Protein AF-A0A2Z4BY38-F1 (afdb_monomer)

Sequence (114 aa):
RTRNTVTRVKHQGQCGSGWAFAATGALEGQHARKTGYLINLSEQDLVDCCRLCHGCQGGLMTLAYRCIFMDGGINSEFDYPYIARDSMCKYSRNMAVATVTGYAKIASGNESAL

Secondary structure (DSSP, 8-state):
-TTS--------TTSS-HHHHHHHHHHHHHHHHHHS----B-HHHHHHH-TTS-GGG---HHHHHHHHHHHT-EEBTTTS---SS-------GGGEEE-------PPTT-GGG-

Foldseek 3Di:
DVLLQADDDDDLPQFQLVQLVVLQRVQQNVCCVVPVDRFAFASLLLLAQLPQFPRSVYDHSQSSLVRLQVVVATAGCVVPPDDNDYDHNPDDNVRGDGGHPDDDDFDPPDPVSD

Mean predicted aligned error: 2.51 Å

Nearest PDB structures (foldseek):
  6bki-assembly2_B  TM=9.925E-01  e=1.233E-13  Mus musculus
  5tdi-assembly1_A  TM=9.910E-01  e=4.310E-13  Homo sapiens
  2f7d-assembly1_A  TM=9.896E-01  e=6.400E-13  Oryctolagus cuniculus
  1vsn-assembly1_A  TM=9.894E-01  e=5.992E-13  Homo sapiens
  3h7d-assembly1_A  TM=9.939E-01  e=1.321E-12  Homo sapiens

pLDDT: mean 96.99, std 2.69, range [80.56, 98.81]

Solvent-accessible surface area (backbone atoms only — not comparable to full-atom values): 6682 Å² total; per-residue (Å²): 110,92,79,59,41,58,77,80,92,82,82,58,75,93,25,42,36,64,32,34,52,55,37,40,54,54,47,31,25,51,45,10,72,74,72,72,53,69,59,63,54,23,41,34,43,46,36,35,53,26,84,81,44,50,25,39,81,26,58,49,40,72,46,49,50,48,34,26,37,74,66,66,22,40,40,28,29,86,83,37,58,73,75,60,62,71,57,81,60,74,81,50,72,92,57,40,73,49,74,48,94,79,87,85,83,70,64,86,93,42,73,92,73,105

Organism: Crangon crangon (NCBI:txid491138)

InterPro domains:
  IPR000668 Peptidase C1A, papain C-terminal [PF00112] (2-113)
  IPR000668 Peptidase C1A, papain C-terminal [SM00645] (1-114)
  IPR013128 Peptidase C1A [PTHR12411] (3-114)
  IPR038765 Papain-like cysteine peptidase superfamily [SSF54001] (1-113)
  IPR039417 Papain-like cysteine endopeptidase [cd02248] (1-114)

Structure (mmCIF, N/CA/C/O backbone):
data_AF-A0A2Z4BY38-F1
#
_entry.id   AF-A0A2Z4BY38-F1
#
loop_
_atom_site.group_PDB
_atom_site.id
_atom_site.type_symbol
_atom_site.label_atom_id
_atom_site.label_alt_id
_atom_site.label_comp_id
_atom_site.label_asym_id
_atom_site.label_entity_id
_atom_site.label_seq_id
_atom_site.pdbx_PDB_ins_code
_atom_site.Cartn_x
_atom_site.Cartn_y
_atom_site.Cartn_z
_atom_site.occupancy
_atom_site.B_iso_or_equiv
_atom_site.auth_seq_id
_atom_site.auth_comp_id
_atom_site.auth_asym_id
_atom_site.auth_atom_id
_atom_site.pdbx_PDB_model_num
ATOM 1 N N . ARG A 1 1 ? -0.526 -1.734 18.850 1.00 80.56 1 ARG A N 1
ATOM 2 C CA . ARG A 1 1 ? -0.019 -3.110 18.59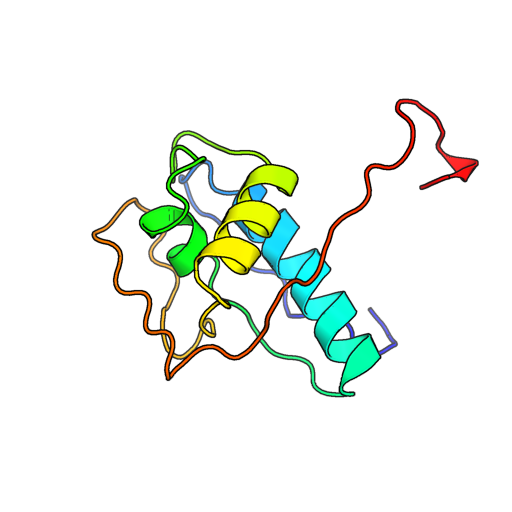8 1.00 80.56 1 ARG A CA 1
ATOM 3 C C . ARG A 1 1 ? -0.765 -4.185 19.401 1.00 80.56 1 ARG A C 1
ATOM 5 O O . ARG A 1 1 ? -0.987 -5.250 18.860 1.00 80.56 1 ARG A O 1
ATOM 12 N N . THR A 1 2 ? -1.221 -3.922 20.631 1.00 86.31 2 THR A N 1
ATOM 13 C CA . THR A 1 2 ? -1.884 -4.919 21.508 1.00 86.31 2 THR A CA 1
ATOM 14 C C . THR A 1 2 ? -3.296 -5.363 21.092 1.00 86.31 2 THR A C 1
ATOM 16 O O . THR A 1 2 ? -3.848 -6.262 21.710 1.00 86.31 2 THR A O 1
ATOM 19 N N . ARG A 1 3 ? -3.895 -4.750 20.061 1.00 88.56 3 ARG A N 1
ATOM 20 C CA . ARG A 1 3 ? -5.283 -5.010 19.626 1.00 88.56 3 ARG A CA 1
ATOM 21 C C . ARG A 1 3 ? -5.401 -5.862 18.352 1.00 88.56 3 ARG A C 1
ATOM 23 O O . ARG A 1 3 ? -6.430 -5.807 17.699 1.00 88.56 3 ARG A O 1
ATOM 30 N N . ASN A 1 4 ? -4.356 -6.602 17.970 1.00 91.31 4 ASN A N 1
ATOM 31 C CA . ASN A 1 4 ? -4.325 -7.420 16.744 1.00 91.31 4 ASN A CA 1
ATOM 32 C C . ASN A 1 4 ? -4.629 -6.645 15.437 1.00 91.31 4 ASN A C 1
ATOM 34 O O . ASN A 1 4 ? -5.279 -7.151 14.532 1.00 91.31 4 ASN A O 1
ATOM 38 N N . THR A 1 5 ? -4.168 -5.395 15.335 1.00 95.44 5 THR A N 1
ATOM 39 C CA . THR A 1 5 ? -4.379 -4.525 14.155 1.00 95.44 5 THR A CA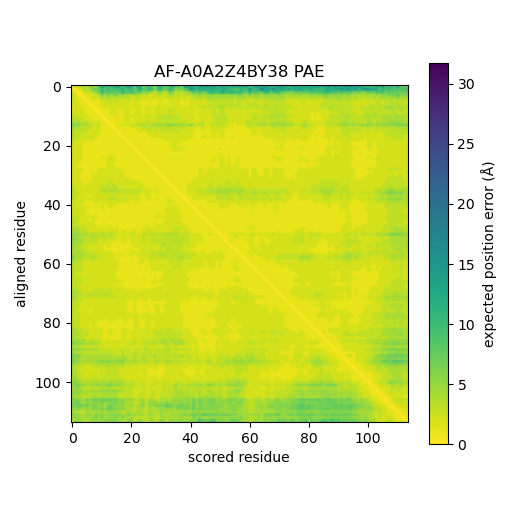 1
ATOM 40 C C . THR A 1 5 ? -3.076 -4.113 13.471 1.00 95.44 5 THR A C 1
ATOM 42 O O . THR A 1 5 ? -3.054 -3.128 12.740 1.00 95.44 5 THR A O 1
ATOM 45 N N . VAL A 1 6 ? -1.957 -4.760 13.804 1.00 96.94 6 VAL A N 1
ATOM 46 C CA . VAL A 1 6 ? -0.628 -4.392 13.300 1.00 96.94 6 VAL A CA 1
ATOM 47 C C . VAL A 1 6 ? 0.119 -5.672 12.967 1.00 96.94 6 VAL A C 1
ATOM 49 O O . VAL A 1 6 ? 0.338 -6.495 13.856 1.00 96.94 6 VAL A O 1
ATOM 52 N N . THR A 1 7 ? 0.489 -5.826 11.699 1.00 96.56 7 THR A N 1
ATOM 53 C CA . THR A 1 7 ? 1.323 -6.921 11.197 1.00 96.56 7 THR A CA 1
ATOM 54 C C . THR A 1 7 ? 2.756 -6.813 11.732 1.00 96.56 7 THR A C 1
ATOM 56 O O . THR A 1 7 ? 3.115 -5.889 12.473 1.00 96.56 7 THR A O 1
ATOM 59 N N . ARG A 1 8 ? 3.595 -7.807 11.426 1.00 96.56 8 ARG A N 1
ATOM 60 C CA . ARG A 1 8 ? 5.014 -7.758 11.801 1.00 96.56 8 ARG A CA 1
ATOM 61 C C . ARG A 1 8 ? 5.709 -6.615 11.061 1.00 96.56 8 ARG A C 1
ATOM 63 O O . ARG A 1 8 ? 5.286 -6.210 9.987 1.00 96.56 8 ARG A O 1
ATOM 70 N N . VAL A 1 9 ? 6.804 -6.120 11.635 1.00 97.50 9 VAL A N 1
ATOM 71 C CA . VAL A 1 9 ? 7.673 -5.156 10.948 1.00 97.50 9 VAL A CA 1
ATOM 72 C C . VAL A 1 9 ? 8.188 -5.792 9.651 1.00 97.50 9 VAL A C 1
ATOM 74 O O . VAL A 1 9 ? 8.698 -6.912 9.684 1.00 97.50 9 VAL A O 1
ATOM 77 N N . LYS A 1 10 ? 8.042 -5.075 8.533 1.00 97.62 10 LYS A N 1
ATOM 78 C CA . LYS A 1 10 ? 8.514 -5.475 7.199 1.00 97.62 10 LYS A CA 1
ATOM 79 C C . LYS A 1 10 ? 9.740 -4.638 6.786 1.00 97.62 10 LYS A C 1
ATOM 81 O O . LYS A 1 10 ? 10.086 -3.677 7.474 1.00 97.62 10 LYS A O 1
ATOM 86 N N . HIS A 1 11 ? 10.404 -4.989 5.680 1.00 97.50 11 HIS A N 1
ATOM 87 C CA . HIS A 1 11 ? 11.630 -4.322 5.214 1.00 97.50 11 HIS A CA 1
ATOM 88 C C . HIS A 1 11 ? 11.566 -3.974 3.717 1.00 97.50 11 HIS A C 1
ATOM 90 O O . HIS A 1 11 ? 11.535 -4.867 2.876 1.00 97.50 11 HIS A O 1
ATOM 96 N N . GLN A 1 12 ? 11.612 -2.678 3.386 1.00 94.38 12 GLN A N 1
ATOM 97 C CA . GLN A 1 12 ? 11.480 -2.176 2.005 1.00 94.38 12 GLN A CA 1
ATOM 98 C C . GLN A 1 12 ? 12.751 -2.304 1.139 1.00 94.38 12 GLN A C 1
ATOM 100 O O . GLN A 1 12 ? 12.725 -2.052 -0.063 1.00 94.38 12 GLN A O 1
ATOM 105 N N . GLY A 1 13 ? 13.897 -2.655 1.728 1.00 97.56 13 GLY A N 1
ATOM 106 C CA . GLY A 1 13 ? 15.159 -2.719 0.987 1.00 97.56 13 GLY A CA 1
ATOM 107 C C . GLY A 1 13 ? 15.594 -1.362 0.424 1.00 97.56 13 GLY A C 1
ATOM 108 O O . GLY A 1 13 ? 15.375 -0.321 1.038 1.00 97.56 13 GLY A O 1
ATOM 109 N N . GLN A 1 14 ? 16.230 -1.384 -0.749 1.00 97.06 14 GLN A N 1
ATOM 110 C CA . GLN A 1 14 ? 16.725 -0.184 -1.444 1.00 97.06 14 GLN A CA 1
ATOM 111 C C . GLN A 1 14 ? 15.674 0.466 -2.362 1.00 97.06 14 GLN A C 1
ATOM 113 O O . GLN A 1 14 ? 15.967 1.431 -3.060 1.00 97.06 14 GLN A O 1
ATOM 118 N N . CYS A 1 15 ? 14.445 -0.051 -2.367 1.00 98.31 15 CYS A N 1
ATOM 119 C CA . CYS A 1 15 ? 13.343 0.478 -3.156 1.00 98.31 15 CYS A CA 1
ATOM 120 C C . CYS A 1 15 ? 12.664 1.639 -2.411 1.00 98.31 15 CYS A C 1
ATOM 122 O O . CYS A 1 15 ? 12.304 1.507 -1.236 1.00 98.31 15 CYS A O 1
ATOM 124 N N . GLY A 1 16 ? 12.410 2.758 -3.096 1.00 98.31 16 GLY A N 1
ATOM 125 C CA . GLY A 1 16 ? 11.675 3.926 -2.586 1.00 98.31 16 GLY A CA 1
ATOM 126 C C . GLY A 1 16 ? 10.168 3.690 -2.425 1.00 98.31 16 GLY A C 1
ATOM 127 O O . GLY A 1 16 ? 9.356 4.546 -2.751 1.00 98.31 16 GLY A O 1
ATOM 128 N N . SER A 1 17 ? 9.780 2.525 -1.910 1.00 98.62 17 SER A N 1
ATOM 129 C CA . SER A 1 17 ? 8.394 2.055 -1.778 1.00 98.62 17 SER A CA 1
ATOM 130 C C . SER A 1 17 ? 7.782 2.311 -0.400 1.00 98.62 17 SER A C 1
ATOM 132 O O . SER A 1 17 ? 6.721 1.775 -0.095 1.00 98.62 17 SER A O 1
ATOM 134 N N . GLY A 1 18 ? 8.389 3.159 0.437 1.00 98.44 18 GLY A N 1
ATOM 135 C CA . GLY A 1 18 ? 7.849 3.484 1.768 1.00 98.44 18 GLY A CA 1
ATOM 136 C C . GLY A 1 18 ? 6.394 3.981 1.735 1.00 98.44 18 GLY A C 1
ATOM 137 O O . GLY A 1 18 ? 5.630 3.739 2.665 1.00 98.44 18 GLY A O 1
ATOM 138 N N . TRP A 1 19 ? 5.975 4.596 0.626 1.00 98.62 19 TRP A N 1
ATOM 139 C CA . TRP A 1 19 ? 4.585 4.978 0.368 1.00 98.62 19 TRP A CA 1
ATOM 140 C C . TRP A 1 19 ? 3.628 3.777 0.281 1.00 98.62 19 TRP A C 1
ATOM 142 O O . TRP A 1 19 ? 2.495 3.870 0.754 1.00 98.62 19 TRP A O 1
ATOM 152 N N . ALA A 1 20 ? 4.073 2.656 -0.294 1.00 98.75 20 ALA A N 1
ATOM 153 C CA . ALA A 1 20 ? 3.299 1.427 -0.405 1.00 98.75 20 ALA A CA 1
ATOM 154 C C . ALA A 1 20 ? 3.167 0.769 0.971 1.00 98.75 20 ALA A C 1
ATOM 156 O O . ALA A 1 20 ? 2.046 0.529 1.401 1.00 98.75 20 ALA A O 1
ATOM 157 N N . PHE A 1 21 ? 4.277 0.621 1.710 1.00 98.81 21 PHE A N 1
ATOM 158 C CA . PHE A 1 21 ? 4.282 0.102 3.089 1.00 98.81 21 PHE A CA 1
ATOM 159 C C . PHE A 1 21 ? 3.401 0.926 4.038 1.00 98.81 21 PHE A C 1
ATOM 161 O O . PHE A 1 21 ? 2.700 0.381 4.891 1.00 98.81 21 PHE A O 1
ATOM 168 N N . ALA A 1 22 ? 3.418 2.255 3.905 1.00 98.56 22 ALA A N 1
ATOM 169 C CA . ALA A 1 22 ? 2.562 3.124 4.704 1.00 98.56 22 ALA A CA 1
ATOM 170 C C . ALA A 1 22 ? 1.072 2.931 4.367 1.00 98.56 22 ALA A C 1
ATOM 172 O O . ALA A 1 22 ? 0.234 2.898 5.271 1.00 98.56 22 ALA A O 1
ATOM 173 N N . ALA A 1 23 ? 0.736 2.794 3.080 1.00 98.62 23 ALA A N 1
ATOM 174 C CA . ALA A 1 23 ? -0.637 2.577 2.634 1.00 98.62 23 ALA A CA 1
ATOM 175 C C . ALA A 1 23 ? -1.168 1.191 3.035 1.00 98.62 23 ALA A C 1
ATOM 177 O O . ALA A 1 23 ? -2.266 1.096 3.589 1.00 98.62 23 ALA A O 1
ATOM 178 N N . THR A 1 24 ? -0.395 0.125 2.805 1.00 98.62 24 THR A N 1
ATOM 179 C CA . THR A 1 24 ? -0.766 -1.240 3.201 1.00 98.62 24 THR A CA 1
ATOM 180 C C . THR A 1 24 ? -0.907 -1.342 4.710 1.00 98.62 24 THR A C 1
ATOM 182 O O . THR A 1 24 ? -1.949 -1.793 5.162 1.00 98.62 24 THR A O 1
ATOM 185 N N . GLY A 1 25 ? 0.036 -0.835 5.508 1.00 98.56 25 GLY A N 1
ATOM 186 C CA . GLY A 1 25 ? -0.042 -0.919 6.971 1.00 98.56 25 GLY A CA 1
ATOM 187 C C . GLY A 1 25 ? -1.288 -0.242 7.558 1.00 98.56 25 GLY A C 1
ATOM 188 O O . GLY A 1 25 ? -1.931 -0.769 8.469 1.00 98.56 25 GLY A O 1
ATOM 189 N N . ALA A 1 26 ? -1.686 0.908 7.009 1.00 98.38 26 ALA A N 1
ATOM 190 C CA . ALA A 1 26 ? -2.925 1.570 7.410 1.00 98.38 26 ALA A CA 1
ATOM 191 C C . ALA A 1 26 ? -4.174 0.783 6.972 1.00 98.38 26 ALA A C 1
ATOM 193 O O . ALA A 1 26 ? -5.128 0.661 7.749 1.00 98.38 26 ALA A O 1
ATOM 194 N N . LEU A 1 27 ? -4.171 0.219 5.759 1.00 98.56 27 LEU A N 1
ATOM 195 C CA . LEU A 1 27 ? -5.275 -0.592 5.246 1.00 98.56 27 LEU A CA 1
ATOM 196 C C . LEU A 1 27 ? -5.412 -1.932 5.983 1.00 98.56 27 LEU A C 1
ATOM 198 O O . LEU A 1 27 ? -6.530 -2.311 6.315 1.00 98.56 27 LEU A O 1
ATOM 202 N N . GLU A 1 28 ? -4.309 -2.607 6.311 1.00 98.69 28 GLU A N 1
ATOM 203 C CA . GLU A 1 28 ? -4.261 -3.808 7.156 1.00 98.69 28 GLU A CA 1
ATOM 204 C C . GLU A 1 28 ? -4.925 -3.536 8.510 1.00 98.69 28 GLU A C 1
ATOM 206 O O . GLU A 1 28 ? -5.774 -4.305 8.964 1.00 98.69 28 GLU A O 1
ATOM 211 N N . GLY A 1 29 ? -4.610 -2.393 9.129 1.00 98.19 29 GLY A N 1
ATOM 212 C CA . GLY A 1 29 ? -5.228 -1.968 10.381 1.00 98.19 29 GLY A CA 1
ATOM 213 C C . GLY A 1 29 ? -6.735 -1.726 10.259 1.00 98.19 29 GLY A C 1
ATOM 214 O O . GLY A 1 29 ? -7.496 -2.171 11.119 1.00 98.19 29 GLY A O 1
ATOM 215 N N . GLN A 1 30 ? -7.196 -1.053 9.198 1.00 98.12 30 GLN A N 1
ATOM 216 C CA . GLN A 1 30 ? -8.635 -0.854 8.967 1.00 98.12 30 GLN A CA 1
ATOM 217 C C . GLN A 1 30 ? -9.358 -2.159 8.632 1.00 98.12 30 GLN A C 1
ATOM 219 O O . GLN A 1 30 ? -10.460 -2.385 9.132 1.00 98.12 30 GLN A O 1
ATOM 224 N N . HIS A 1 31 ? -8.737 -3.031 7.837 1.00 98.06 31 HIS A N 1
ATOM 225 C CA . HIS A 1 31 ? -9.268 -4.348 7.518 1.00 98.06 31 HIS A CA 1
ATOM 226 C C . HIS A 1 31 ? -9.445 -5.161 8.803 1.00 98.06 31 HIS A C 1
ATOM 228 O O 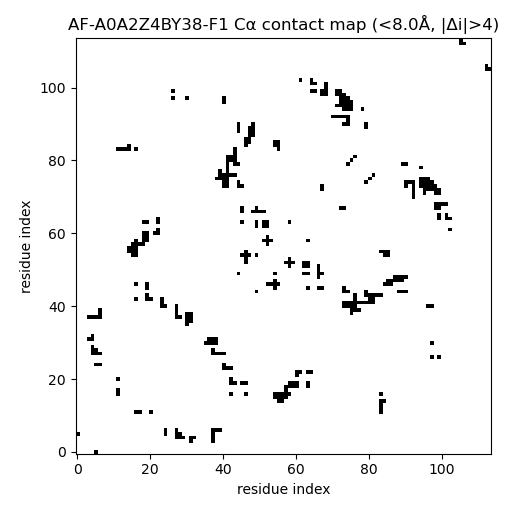. HIS A 1 31 ? -10.560 -5.583 9.094 1.00 98.06 31 HIS A O 1
ATOM 234 N N . ALA A 1 32 ? -8.404 -5.264 9.636 1.00 97.88 32 ALA A N 1
ATOM 235 C CA . ALA A 1 32 ? -8.466 -5.969 10.915 1.00 97.88 32 ALA A CA 1
ATOM 236 C C . ALA A 1 32 ? -9.532 -5.393 11.858 1.00 97.88 32 ALA A C 1
ATOM 238 O O . ALA A 1 32 ? -10.255 -6.147 12.503 1.00 97.88 32 ALA A O 1
ATOM 239 N N . ARG A 1 33 ? -9.695 -4.063 11.907 1.00 97.12 33 ARG A N 1
ATOM 240 C CA . ARG A 1 33 ? -10.772 -3.423 12.685 1.00 97.12 33 ARG A CA 1
ATOM 241 C C . ARG A 1 33 ? -12.169 -3.771 12.174 1.00 97.12 33 ARG A C 1
ATOM 243 O O . ARG A 1 33 ? -13.087 -3.861 12.982 1.00 97.12 33 ARG A O 1
ATOM 250 N N . LYS A 1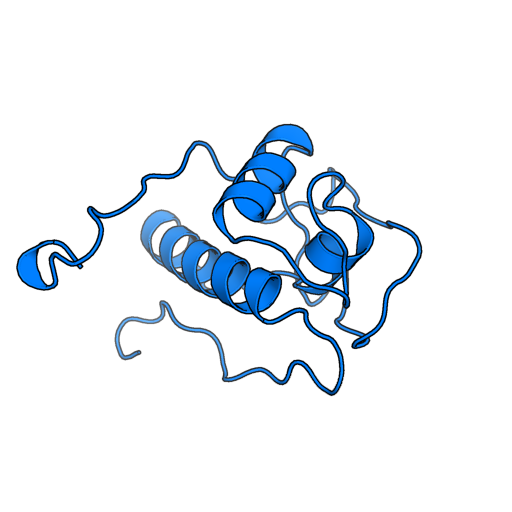 34 ? -12.344 -3.904 10.858 1.00 96.56 34 LYS A N 1
ATOM 251 C CA . LYS A 1 34 ? -13.645 -4.162 10.227 1.00 96.56 34 LYS A CA 1
ATOM 252 C C . LYS A 1 34 ? -14.029 -5.639 10.264 1.00 96.56 34 LYS A C 1
ATOM 254 O O . LYS A 1 34 ? -15.198 -5.946 10.466 1.00 96.56 34 LYS A O 1
ATOM 259 N N . THR A 1 35 ? -13.076 -6.534 10.021 1.00 96.44 35 THR A N 1
ATOM 260 C CA . THR A 1 35 ? -13.333 -7.969 9.820 1.00 96.44 35 THR A CA 1
ATOM 261 C C . THR A 1 35 ? -12.937 -8.823 11.020 1.00 96.44 35 THR A C 1
ATOM 263 O O . THR A 1 35 ? -13.395 -9.954 11.130 1.00 96.44 35 THR A O 1
ATOM 266 N N . GLY A 1 36 ? -12.088 -8.308 11.915 1.00 96.38 36 GLY A N 1
ATOM 267 C CA . GLY A 1 36 ? -11.467 -9.079 12.994 1.00 96.38 36 GLY A CA 1
ATOM 268 C C . GLY A 1 36 ? -10.246 -9.897 12.555 1.00 96.38 36 GLY A C 1
ATOM 269 O O . GLY A 1 36 ? -9.562 -10.462 13.407 1.00 96.38 36 GLY A O 1
ATOM 270 N N . TYR A 1 37 ? -9.933 -9.934 11.255 1.00 95.25 37 TYR A N 1
ATOM 271 C CA . TYR A 1 37 ? -8.827 -10.715 10.705 1.00 95.25 37 TYR A CA 1
ATOM 272 C C . TYR A 1 37 ? -7.655 -9.817 10.327 1.00 95.25 37 TYR A C 1
ATOM 274 O O . TYR A 1 37 ? -7.794 -8.885 9.542 1.00 95.25 37 TYR A O 1
ATOM 282 N N . LEU A 1 38 ? -6.476 -10.110 10.871 1.00 97.31 38 LEU A N 1
ATOM 283 C CA . LEU A 1 38 ? -5.247 -9.433 10.481 1.00 97.31 38 LEU A CA 1
ATOM 284 C C . LEU A 1 38 ? -4.611 -10.176 9.304 1.00 97.31 38 LEU A C 1
ATOM 286 O O . LEU A 1 38 ? -4.237 -11.340 9.436 1.00 97.31 38 LEU A O 1
ATOM 290 N N . ILE A 1 39 ? -4.478 -9.491 8.173 1.00 97.06 39 ILE A N 1
ATOM 291 C CA . ILE A 1 39 ? -3.888 -10.022 6.939 1.00 97.06 39 ILE A CA 1
ATOM 292 C C . ILE A 1 39 ? -2.649 -9.209 6.567 1.00 97.06 39 ILE A C 1
ATOM 294 O O . ILE A 1 39 ? -2.586 -8.025 6.883 1.00 97.06 39 ILE A O 1
ATOM 298 N N . ASN A 1 40 ? -1.675 -9.837 5.904 1.00 98.25 40 ASN A N 1
ATOM 299 C CA . ASN A 1 40 ? -0.569 -9.113 5.276 1.00 98.25 40 ASN A CA 1
ATOM 300 C C . ASN A 1 40 ? -0.971 -8.780 3.838 1.00 98.25 40 ASN A C 1
ATOM 302 O O . ASN A 1 40 ? -1.233 -9.689 3.048 1.00 98.25 40 ASN A O 1
ATOM 306 N N . LEU A 1 41 ? -1.037 -7.496 3.511 1.00 98.69 41 LEU A N 1
ATOM 307 C CA . LEU A 1 41 ? -1.298 -7.007 2.161 1.00 98.69 41 LEU A CA 1
ATOM 308 C C . LEU A 1 41 ? 0.008 -6.874 1.383 1.00 98.69 41 LEU A C 1
ATOM 310 O O . LEU A 1 41 ? 1.052 -6.625 1.986 1.00 98.69 41 LEU A O 1
ATOM 314 N N . SER A 1 42 ? -0.073 -7.037 0.064 1.00 98.75 42 SER A N 1
ATOM 315 C CA . SER A 1 42 ? 1.088 -6.965 -0.819 1.00 98.75 42 SER A CA 1
ATOM 316 C C . SER A 1 42 ? 1.493 -5.520 -1.086 1.00 98.75 42 SER A C 1
ATOM 318 O O . SER A 1 42 ? 0.787 -4.767 -1.757 1.00 98.75 42 SER A O 1
ATOM 320 N N . GLU A 1 43 ? 2.671 -5.124 -0.614 1.00 98.81 43 GLU A N 1
ATOM 321 C CA . GLU A 1 43 ? 3.287 -3.877 -1.066 1.00 98.81 43 GLU A CA 1
ATOM 322 C C . GL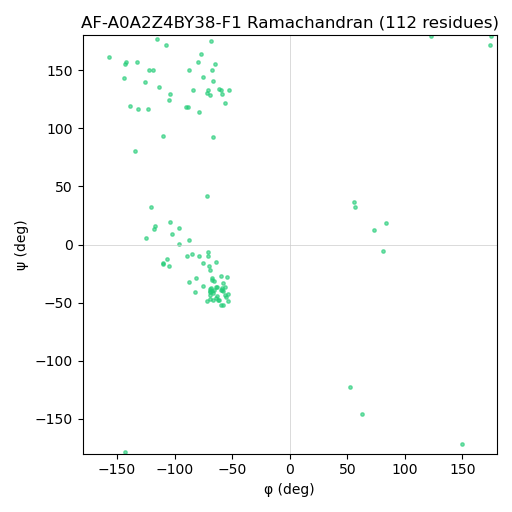U A 1 43 ? 3.713 -3.942 -2.537 1.00 98.81 43 GLU A C 1
ATOM 324 O O . GLU A 1 43 ? 3.722 -2.916 -3.217 1.00 98.81 43 GLU A O 1
ATOM 329 N N . GLN A 1 44 ? 4.051 -5.135 -3.037 1.00 98.81 44 GLN A N 1
ATOM 330 C CA . GLN A 1 44 ? 4.510 -5.329 -4.412 1.00 98.81 44 GLN A CA 1
ATOM 331 C C . GLN A 1 44 ? 3.409 -5.081 -5.437 1.00 98.81 44 GLN A C 1
ATOM 333 O O . GLN A 1 44 ? 3.678 -4.494 -6.479 1.00 98.81 44 GLN A O 1
ATOM 338 N N . ASP A 1 45 ? 2.176 -5.473 -5.117 1.00 98.69 45 ASP A N 1
ATOM 339 C CA . ASP A 1 45 ? 0.991 -5.169 -5.917 1.00 98.69 45 ASP A CA 1
ATOM 340 C C . ASP A 1 45 ? 0.903 -3.658 -6.172 1.00 98.69 45 ASP A C 1
ATOM 342 O O . ASP A 1 45 ? 0.860 -3.207 -7.313 1.00 98.69 45 ASP A O 1
ATOM 346 N N . LEU A 1 46 ? 1.050 -2.839 -5.126 1.00 98.81 46 LEU A N 1
ATOM 347 C CA . LEU A 1 46 ? 1.091 -1.387 -5.292 1.00 98.81 46 LEU A CA 1
ATOM 348 C C . LEU A 1 46 ? 2.298 -0.916 -6.105 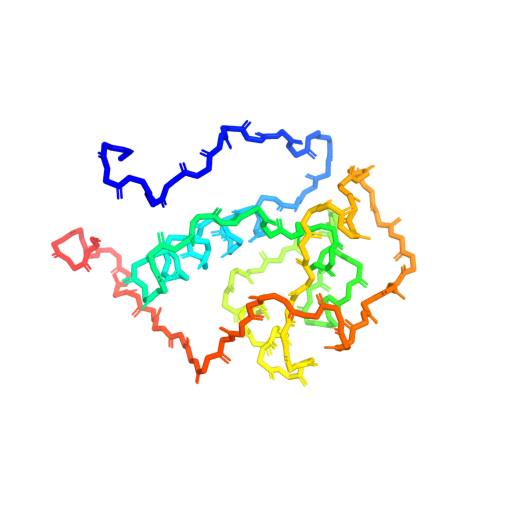1.00 98.81 46 LEU A C 1
ATOM 350 O O . LEU A 1 46 ? 2.124 -0.073 -6.986 1.00 98.81 46 LEU A O 1
ATOM 354 N N . VAL A 1 47 ? 3.501 -1.420 -5.813 1.00 98.81 47 VAL A N 1
ATOM 355 C CA . VAL A 1 47 ? 4.728 -1.036 -6.532 1.00 98.81 47 VAL A CA 1
ATOM 356 C C . VAL A 1 47 ? 4.591 -1.286 -8.036 1.00 98.81 47 VAL A C 1
ATOM 358 O O . VAL A 1 47 ? 4.929 -0.399 -8.817 1.00 98.81 47 VAL A O 1
ATOM 361 N N . ASP A 1 48 ? 4.038 -2.431 -8.433 1.00 98.69 48 ASP A N 1
ATOM 362 C CA . ASP A 1 48 ? 3.948 -2.841 -9.836 1.00 98.69 48 ASP A CA 1
ATOM 363 C C . ASP A 1 48 ? 2.689 -2.312 -10.545 1.00 98.69 48 ASP A C 1
ATOM 365 O O . ASP A 1 48 ? 2.717 -2.064 -11.753 1.00 98.69 48 ASP A O 1
ATOM 369 N N . CYS A 1 49 ? 1.569 -2.163 -9.830 1.00 98.38 49 CYS A N 1
ATOM 370 C CA . CYS A 1 49 ? 0.251 -1.920 -10.426 1.00 98.38 49 CYS A CA 1
ATOM 371 C C . CYS A 1 49 ? -0.308 -0.509 -10.190 1.00 98.38 49 CYS A C 1
ATOM 373 O O . CYS A 1 49 ? -1.197 -0.092 -10.940 1.00 98.38 49 CYS A O 1
ATOM 375 N N . CYS A 1 50 ? 0.205 0.273 -9.227 1.00 98.31 50 CYS A N 1
ATOM 376 C CA . CYS A 1 50 ? -0.260 1.649 -9.011 1.00 98.31 50 CYS A CA 1
ATOM 377 C C . CYS A 1 50 ? 0.113 2.554 -10.199 1.00 98.31 50 CYS A C 1
ATOM 379 O O . CYS A 1 50 ? 1.160 3.200 -10.211 1.00 98.31 50 CYS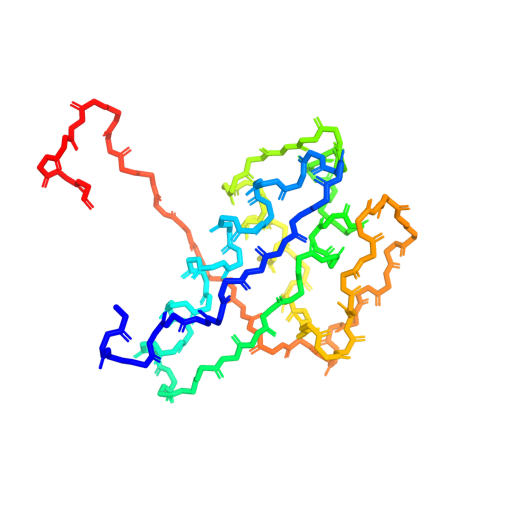 A O 1
ATOM 381 N N . ARG A 1 51 ? -0.794 2.692 -11.174 1.00 96.06 51 ARG A N 1
ATOM 382 C CA . ARG A 1 51 ? -0.595 3.526 -12.380 1.00 96.06 51 ARG A CA 1
ATOM 383 C C . ARG A 1 51 ? -0.450 5.024 -12.101 1.00 96.06 51 ARG A C 1
ATOM 385 O O . ARG A 1 51 ? -0.055 5.774 -12.985 1.00 96.06 51 ARG A O 1
ATOM 392 N N . LEU A 1 52 ? -0.820 5.466 -10.900 1.00 97.50 52 LEU A N 1
ATOM 393 C CA . LEU A 1 52 ? -0.669 6.851 -10.444 1.00 97.50 52 LEU A CA 1
ATOM 394 C C . LEU A 1 52 ? 0.608 7.068 -9.613 1.00 97.50 52 LEU A C 1
ATOM 396 O O . LEU A 1 52 ? 0.820 8.171 -9.117 1.00 97.50 52 LEU A O 1
ATOM 400 N N . CYS A 1 53 ? 1.412 6.026 -9.413 1.00 97.69 53 CYS A N 1
ATOM 401 C CA . CYS A 1 53 ? 2.650 6.050 -8.645 1.00 97.69 53 CYS A CA 1
ATOM 402 C C . CYS A 1 53 ? 3.852 5.761 -9.557 1.00 97.69 53 CYS A C 1
ATOM 404 O O . CYS A 1 53 ? 3.697 5.470 -10.742 1.00 97.69 53 CYS A O 1
ATOM 406 N N . HIS A 1 54 ? 5.058 5.818 -8.992 1.00 98.12 54 HIS A N 1
ATOM 407 C CA . HIS A 1 54 ? 6.311 5.587 -9.713 1.00 98.12 54 HIS A CA 1
ATOM 408 C C . HIS A 1 54 ? 7.102 4.410 -9.126 1.00 98.12 54 HIS A C 1
ATOM 410 O O . HIS A 1 54 ? 8.330 4.437 -9.115 1.00 98.12 54 HIS A O 1
ATOM 416 N N . GLY A 1 55 ? 6.402 3.399 -8.594 1.00 98.19 55 GLY A N 1
ATOM 417 C CA . GLY A 1 55 ? 7.017 2.188 -8.050 1.00 98.19 55 GLY A CA 1
ATOM 418 C C . GLY A 1 55 ? 8.116 2.491 -7.026 1.00 98.19 55 GLY A C 1
ATOM 419 O O . GLY A 1 55 ? 7.889 3.200 -6.035 1.00 98.19 55 GLY A O 1
ATOM 420 N N . CYS A 1 56 ? 9.327 1.997 -7.279 1.00 98.50 56 CYS A N 1
ATOM 421 C CA . CYS A 1 56 ? 10.506 2.232 -6.448 1.00 98.50 56 CYS A CA 1
ATOM 422 C C . CYS A 1 56 ? 11.076 3.655 -6.511 1.00 98.50 56 CYS A C 1
ATOM 424 O O . CYS A 1 56 ? 11.926 3.984 -5.685 1.00 98.50 56 CYS A O 1
ATOM 426 N N . GLN A 1 57 ? 10.622 4.513 -7.426 1.00 98.31 57 GLN A N 1
ATOM 427 C CA . GLN A 1 57 ? 11.000 5.933 -7.463 1.00 98.31 57 GLN A CA 1
ATOM 428 C C . GLN A 1 57 ? 10.127 6.799 -6.544 1.00 98.31 57 GLN A C 1
ATOM 430 O O . GLN A 1 57 ? 10.424 7.975 -6.339 1.00 98.31 57 GLN A O 1
ATOM 435 N N . GLY A 1 58 ? 9.067 6.226 -5.966 1.00 97.94 58 GLY A N 1
ATOM 436 C CA . GLY A 1 58 ? 8.219 6.895 -4.989 1.00 97.94 58 GLY A CA 1
ATOM 437 C C . GLY A 1 58 ? 6.745 6.954 -5.376 1.00 97.94 58 GLY A C 1
ATOM 438 O O . GLY A 1 58 ? 6.298 6.479 -6.420 1.00 97.94 58 GLY A O 1
ATOM 439 N N . GLY A 1 59 ? 5.967 7.550 -4.481 1.00 97.75 59 GLY A N 1
ATOM 440 C CA . GLY A 1 59 ? 4.518 7.624 -4.582 1.00 97.75 59 GLY A CA 1
ATOM 441 C C . GLY A 1 59 ? 3.910 8.260 -3.338 1.00 97.75 59 GLY A C 1
ATOM 442 O O . GLY A 1 59 ? 4.614 8.638 -2.402 1.00 97.75 59 GLY A O 1
ATOM 443 N N . LEU A 1 60 ? 2.583 8.381 -3.329 1.00 97.94 60 LEU A N 1
ATOM 444 C CA . LEU A 1 60 ? 1.823 8.925 -2.205 1.00 97.94 60 LEU A CA 1
ATOM 445 C C . LEU A 1 60 ? 0.745 7.933 -1.774 1.00 97.94 60 LEU A C 1
ATOM 447 O O . LEU A 1 60 ? 0.032 7.383 -2.613 1.00 97.94 60 LEU A O 1
ATOM 451 N N . MET A 1 61 ? 0.539 7.793 -0.465 1.00 98.38 61 MET A N 1
ATOM 452 C CA . MET A 1 61 ? -0.452 6.876 0.111 1.00 98.38 61 MET A CA 1
ATOM 453 C C . MET A 1 61 ? -1.868 7.143 -0.417 1.00 98.38 61 MET A C 1
ATOM 455 O O . MET A 1 61 ? -2.624 6.215 -0.682 1.00 98.38 61 MET A O 1
ATOM 459 N N . THR A 1 62 ? -2.233 8.408 -0.652 1.00 98.06 62 THR A N 1
ATOM 460 C CA . THR A 1 62 ? -3.552 8.736 -1.218 1.00 98.06 62 THR A CA 1
ATOM 461 C C . THR A 1 62 ? -3.720 8.273 -2.664 1.00 98.06 62 THR A C 1
ATOM 463 O O . THR A 1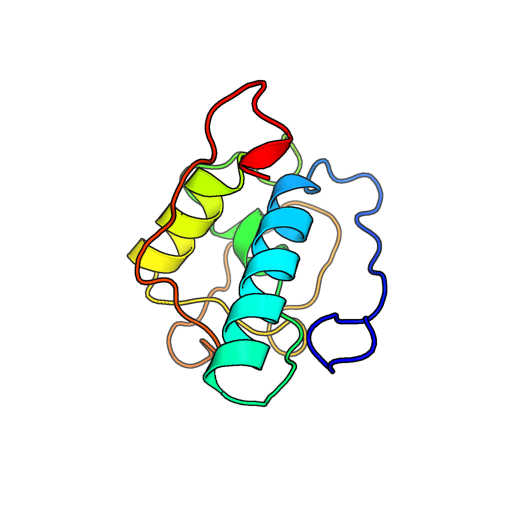 62 ? -4.831 7.940 -3.066 1.00 98.06 62 THR A O 1
ATOM 466 N N . LEU A 1 63 ? -2.637 8.235 -3.448 1.00 98.19 63 LEU A N 1
ATOM 467 C CA . LEU A 1 63 ? -2.662 7.694 -4.812 1.00 98.19 63 LEU A CA 1
ATOM 468 C C . LEU A 1 63 ? -2.708 6.164 -4.791 1.00 98.19 63 LEU A C 1
ATOM 470 O O . LEU A 1 63 ? -3.436 5.581 -5.592 1.00 98.19 63 LEU A O 1
ATOM 474 N N . ALA A 1 64 ? -2.035 5.537 -3.822 1.00 98.56 64 ALA A N 1
ATOM 475 C CA . ALA A 1 64 ? -2.138 4.103 -3.570 1.00 98.56 64 ALA A CA 1
ATOM 476 C C . ALA A 1 64 ? -3.589 3.689 -3.281 1.00 98.56 64 ALA A C 1
ATOM 478 O O . ALA A 1 64 ? -4.137 2.843 -3.978 1.00 98.56 64 ALA A O 1
ATOM 479 N N . TYR A 1 65 ? -4.260 4.357 -2.335 1.00 98.62 65 TYR A N 1
ATOM 480 C CA . TYR A 1 65 ? -5.675 4.102 -2.031 1.00 98.62 65 TYR A CA 1
ATOM 481 C C . TYR A 1 65 ? -6.589 4.303 -3.238 1.00 98.62 65 TYR A C 1
ATOM 483 O O . TYR A 1 65 ? -7.537 3.542 -3.427 1.00 98.62 65 TYR A O 1
ATOM 491 N N . ARG A 1 66 ? -6.302 5.311 -4.071 1.00 98.19 66 ARG A N 1
ATOM 492 C CA . ARG A 1 66 ? -7.040 5.534 -5.315 1.00 98.19 66 ARG A CA 1
ATOM 493 C C . ARG A 1 66 ? -6.830 4.395 -6.313 1.00 98.19 66 ARG A C 1
ATOM 495 O O . ARG A 1 66 ? -7.797 4.008 -6.956 1.00 98.19 66 ARG A O 1
ATOM 502 N N . CYS A 1 67 ? -5.621 3.849 -6.433 1.00 97.75 67 CYS A N 1
ATOM 503 C CA . CYS A 1 67 ? -5.371 2.694 -7.301 1.00 97.75 67 CYS A CA 1
ATOM 504 C C . CYS A 1 67 ? -6.091 1.448 -6.793 1.00 97.75 67 CYS A C 1
ATOM 506 O O . CYS A 1 67 ? -6.879 0.896 -7.546 1.00 97.75 67 CYS A O 1
ATOM 508 N N . ILE A 1 68 ? -5.993 1.123 -5.498 1.00 98.38 68 ILE A N 1
ATOM 509 C CA . ILE A 1 68 ? -6.745 0.004 -4.891 1.00 98.38 68 ILE A CA 1
ATOM 510 C C . ILE A 1 68 ? -8.250 0.135 -5.166 1.00 98.38 68 ILE A C 1
ATOM 512 O O . ILE A 1 68 ? -8.915 -0.841 -5.509 1.00 98.38 68 ILE A O 1
ATOM 516 N N . PHE A 1 69 ? -8.801 1.346 -5.039 1.00 97.81 69 PHE A N 1
ATOM 517 C CA . PHE A 1 69 ? -10.202 1.610 -5.368 1.00 97.81 69 PHE A CA 1
ATOM 518 C C . PHE A 1 69 ? -10.512 1.330 -6.849 1.00 97.81 69 PHE A C 1
ATOM 520 O O . PHE A 1 69 ? -11.494 0.656 -7.151 1.00 97.81 69 PHE A O 1
ATOM 527 N N . MET A 1 70 ? -9.686 1.828 -7.777 1.00 97.06 70 MET A N 1
ATOM 528 C CA . MET A 1 70 ? -9.898 1.666 -9.224 1.00 97.06 70 MET A CA 1
ATOM 529 C C . MET A 1 70 ? -9.693 0.220 -9.700 1.00 97.06 70 MET A C 1
ATOM 531 O O . MET A 1 70 ? -10.451 -0.265 -10.540 1.00 97.06 70 MET A O 1
ATOM 535 N N . ASP A 1 71 ? -8.710 -0.483 -9.142 1.00 96.38 71 ASP A N 1
ATOM 536 C CA . ASP A 1 71 ? -8.386 -1.872 -9.479 1.00 96.38 71 ASP A CA 1
ATOM 537 C C . ASP A 1 71 ? -9.399 -2.858 -8.866 1.00 96.38 71 ASP A C 1
ATOM 539 O O . ASP A 1 71 ? -9.565 -3.997 -9.331 1.00 96.38 71 ASP A O 1
ATOM 543 N N . GLY A 1 72 ? -10.185 -2.383 -7.896 1.00 97.50 72 GLY A N 1
ATOM 544 C CA . GLY A 1 72 ? -11.233 -3.136 -7.217 1.00 97.50 72 GLY A CA 1
ATOM 545 C C . GLY A 1 72 ? -10.710 -3.995 -6.069 1.00 97.50 72 GLY A C 1
ATOM 546 O O . GLY A 1 72 ? -11.402 -4.923 -5.658 1.00 97.50 72 GLY A O 1
ATOM 547 N N . GLY A 1 73 ? -9.513 -3.701 -5.562 1.00 98.19 73 GLY A N 1
ATOM 548 C CA . GLY A 1 73 ? -8.898 -4.408 -4.450 1.00 98.19 73 GLY A CA 1
ATOM 549 C C . GLY A 1 73 ? -7.376 -4.446 -4.510 1.00 98.19 73 GLY A C 1
ATOM 550 O O . GLY A 1 73 ? -6.755 -3.753 -5.309 1.00 98.19 73 GLY A O 1
ATOM 551 N N . ILE A 1 74 ? -6.801 -5.229 -3.600 1.00 98.69 74 ILE A N 1
ATOM 552 C CA . ILE A 1 74 ? -5.364 -5.486 -3.463 1.00 98.69 74 ILE A CA 1
ATOM 553 C C . ILE A 1 74 ? -5.150 -6.944 -3.037 1.00 98.69 74 ILE A C 1
ATOM 555 O O . ILE A 1 74 ? -5.949 -7.495 -2.265 1.00 98.69 74 ILE A O 1
ATOM 559 N N . ASN A 1 75 ? -4.100 -7.580 -3.553 1.00 98.62 75 ASN A N 1
ATOM 560 C CA . ASN A 1 75 ? -3.703 -8.946 -3.226 1.00 98.62 75 ASN A CA 1
ATOM 561 C C . ASN A 1 75 ? -2.994 -9.044 -1.863 1.00 98.62 75 ASN A C 1
ATOM 563 O O . ASN A 1 75 ? -2.571 -8.054 -1.258 1.00 98.62 75 ASN A O 1
ATOM 567 N N . SER A 1 76 ? -2.896 -10.271 -1.352 1.00 98.50 76 SER A N 1
ATOM 568 C CA . SER A 1 76 ? -2.155 -10.561 -0.127 1.00 98.50 76 SER A CA 1
ATOM 569 C C . SER A 1 76 ? -0.653 -10.655 -0.402 1.00 98.50 76 SER A C 1
ATOM 571 O O . SER A 1 76 ? -0.239 -10.979 -1.514 1.00 98.50 76 SER A O 1
ATOM 573 N N . GLU A 1 77 ? 0.169 -10.441 0.624 1.00 98.44 77 GLU A N 1
ATOM 574 C CA . GLU A 1 77 ? 1.620 -10.676 0.546 1.00 98.44 77 GLU A CA 1
ATOM 575 C C . GLU A 1 77 ? 1.951 -12.142 0.216 1.00 98.44 77 GLU A C 1
ATOM 577 O O . GLU A 1 77 ? 2.985 -12.436 -0.370 1.00 98.44 77 GLU A O 1
ATOM 582 N N . PHE A 1 78 ? 1.068 -13.078 0.574 1.00 97.81 78 PHE A N 1
ATOM 583 C CA . PHE A 1 78 ? 1.252 -14.491 0.256 1.00 97.81 78 PHE A CA 1
ATOM 584 C C . PHE A 1 78 ? 1.098 -14.764 -1.248 1.00 97.81 78 PHE A C 1
ATOM 586 O O . PHE A 1 78 ? 1.903 -15.492 -1.825 1.00 97.81 78 PHE A O 1
ATOM 593 N N . ASP A 1 79 ? 0.091 -14.160 -1.883 1.00 97.69 79 ASP A N 1
ATOM 594 C CA . ASP A 1 79 ? -0.201 -14.364 -3.308 1.00 97.69 79 ASP A CA 1
ATOM 595 C C . ASP A 1 79 ? 0.695 -13.516 -4.219 1.00 97.69 79 ASP A C 1
ATOM 597 O O . ASP A 1 79 ? 0.985 -13.909 -5.350 1.00 97.69 79 ASP A O 1
ATOM 601 N N . TYR A 1 80 ? 1.143 -12.357 -3.730 1.00 98.38 80 TYR A N 1
ATOM 602 C CA . TYR A 1 80 ? 2.003 -11.435 -4.466 1.00 98.38 80 TYR A CA 1
ATOM 603 C C . TYR A 1 80 ? 3.156 -10.939 -3.571 1.00 98.38 80 TYR A C 1
ATOM 605 O O . TYR A 1 80 ? 3.092 -9.828 -3.044 1.00 98.38 80 TYR A O 1
ATOM 613 N N . PRO A 1 81 ? 4.224 -11.741 -3.400 1.00 98.38 81 PRO A N 1
ATOM 614 C CA . PRO A 1 81 ? 5.308 -11.425 -2.471 1.00 98.38 81 PRO A CA 1
ATOM 615 C C . PRO A 1 81 ? 6.157 -10.218 -2.872 1.00 98.38 81 PRO A C 1
ATOM 617 O O . PRO A 1 81 ? 6.400 -9.967 -4.058 1.00 98.38 81 PRO A O 1
ATOM 620 N N . TYR A 1 82 ? 6.692 -9.530 -1.867 1.00 98.62 82 TYR A N 1
ATOM 621 C CA . TYR A 1 82 ? 7.586 -8.393 -2.035 1.00 98.62 82 TYR A CA 1
ATOM 622 C C . TYR A 1 82 ? 8.980 -8.777 -2.540 1.00 98.62 82 TYR A C 1
ATOM 624 O O . TYR A 1 82 ? 9.652 -9.647 -1.985 1.00 98.62 82 TYR A O 1
ATOM 632 N N . ILE A 1 83 ? 9.446 -8.084 -3.586 1.00 98.38 83 ILE A N 1
ATOM 633 C CA . ILE A 1 83 ? 10.745 -8.340 -4.235 1.00 98.38 83 ILE A CA 1
ATOM 634 C C . ILE A 1 83 ? 11.657 -7.107 -4.310 1.00 98.38 83 ILE A C 1
ATOM 636 O O . ILE A 1 83 ? 12.731 -7.185 -4.906 1.00 98.38 83 ILE A O 1
ATOM 640 N N . ALA A 1 84 ? 11.258 -5.986 -3.700 1.00 98.06 84 ALA A N 1
ATOM 641 C CA . ALA A 1 84 ? 12.068 -4.770 -3.558 1.00 98.06 84 ALA A CA 1
ATOM 642 C C . ALA A 1 84 ? 12.595 -4.165 -4.875 1.00 98.06 84 ALA A C 1
ATOM 644 O O . ALA A 1 84 ? 13.678 -3.579 -4.909 1.00 98.06 84 ALA A O 1
ATOM 645 N N . ARG A 1 85 ? 11.836 -4.302 -5.962 1.00 98.50 85 ARG A N 1
ATOM 646 C CA . ARG A 1 85 ? 12.118 -3.705 -7.274 1.00 98.50 85 ARG A CA 1
ATOM 647 C C . ARG A 1 85 ? 10.832 -3.583 -8.074 1.00 98.50 85 ARG A C 1
ATOM 649 O O . ARG A 1 85 ? 9.883 -4.313 -7.799 1.00 98.50 85 ARG A O 1
ATOM 656 N N . ASP A 1 86 ? 10.844 -2.736 -9.091 1.00 98.56 86 ASP A N 1
ATOM 657 C CA . ASP A 1 86 ? 9.753 -2.671 -10.057 1.00 98.56 86 ASP A CA 1
ATOM 658 C C . ASP A 1 86 ? 9.678 -3.969 -10.875 1.00 98.56 86 ASP A C 1
ATOM 660 O O . ASP A 1 86 ? 10.697 -4.557 -11.267 1.00 98.56 86 ASP A O 1
ATOM 664 N N . SER A 1 87 ? 8.461 -4.420 -11.151 1.00 98.19 87 SER A N 1
ATOM 665 C CA . SER A 1 87 ? 8.180 -5.545 -12.030 1.00 98.19 87 SER A CA 1
ATOM 666 C C . SER A 1 87 ? 6.918 -5.312 -12.854 1.00 98.19 87 SER A C 1
ATOM 668 O O . SER A 1 87 ? 6.278 -4.265 -12.811 1.00 98.19 87 SER A O 1
ATOM 670 N N . MET A 1 88 ? 6.573 -6.306 -13.668 1.00 98.00 88 MET A N 1
ATOM 671 C CA . MET A 1 88 ? 5.317 -6.292 -14.401 1.00 98.00 88 MET A CA 1
ATOM 672 C C . MET A 1 88 ? 4.160 -6.505 -13.426 1.00 98.00 88 MET A C 1
ATOM 674 O O . MET A 1 88 ? 4.199 -7.456 -12.648 1.00 98.00 88 MET A O 1
ATOM 678 N N . CYS A 1 89 ? 3.117 -5.680 -13.533 1.00 98.19 89 CYS A N 1
ATOM 679 C CA . CYS A 1 89 ? 1.887 -5.847 -12.767 1.00 98.19 89 CYS A CA 1
ATOM 680 C C . CYS A 1 89 ? 1.263 -7.232 -12.993 1.00 98.19 89 CYS A C 1
ATOM 682 O O . CYS A 1 89 ? 0.926 -7.597 -14.123 1.00 98.19 89 CYS A O 1
ATOM 684 N N . LYS A 1 90 ? 1.091 -7.987 -11.903 1.00 97.44 90 LYS A N 1
ATOM 685 C CA . LYS A 1 90 ? 0.455 -9.318 -11.873 1.00 97.44 90 LYS A CA 1
ATOM 686 C C . LYS A 1 90 ? -0.819 -9.352 -11.028 1.00 97.44 90 LYS A C 1
ATOM 688 O O . LYS A 1 90 ? -1.278 -10.438 -10.678 1.00 97.44 90 LYS A O 1
ATOM 693 N N . TYR A 1 91 ? -1.379 -8.185 -10.701 1.00 97.69 91 TYR A N 1
ATOM 694 C CA . TYR A 1 91 ? -2.597 -8.093 -9.903 1.00 97.69 91 TYR A CA 1
ATOM 695 C C . TYR A 1 91 ? -3.713 -8.959 -10.493 1.00 97.69 91 TYR A C 1
ATOM 697 O O . TYR A 1 91 ? -4.005 -8.914 -11.693 1.00 97.69 91 TYR A O 1
ATOM 705 N N . SER A 1 92 ? -4.364 -9.725 -9.622 1.00 95.56 92 SER A N 1
ATOM 706 C CA . SER A 1 92 ? -5.529 -10.531 -9.961 1.00 95.56 92 SER A CA 1
ATOM 707 C C . SER A 1 92 ? -6.696 -10.146 -9.069 1.00 95.56 92 SER A C 1
ATOM 709 O O . SER A 1 92 ? -6.680 -10.390 -7.860 1.00 95.56 92 SER A O 1
ATOM 711 N N . ARG A 1 93 ? -7.758 -9.615 -9.684 1.00 95.25 93 ARG A N 1
ATOM 712 C CA . ARG A 1 93 ? -8.991 -9.227 -8.982 1.00 95.25 93 ARG A CA 1
ATOM 713 C C . ARG A 1 93 ? -9.636 -10.389 -8.223 1.00 95.25 93 ARG A C 1
ATOM 715 O O . ARG A 1 93 ? -10.196 -10.177 -7.156 1.00 95.25 93 ARG A O 1
ATOM 722 N N . ASN A 1 94 ? -9.531 -11.613 -8.740 1.00 95.38 94 ASN A N 1
ATOM 723 C CA . ASN A 1 94 ? -10.091 -12.802 -8.084 1.00 95.38 94 ASN A CA 1
ATOM 724 C C . ASN A 1 94 ? -9.340 -13.185 -6.800 1.00 95.38 94 ASN A C 1
ATOM 726 O O . ASN A 1 94 ? -9.880 -13.912 -5.975 1.00 95.38 94 ASN A O 1
ATOM 730 N N . MET A 1 95 ? -8.110 -12.694 -6.637 1.00 96.00 95 MET A N 1
ATOM 731 C CA . MET A 1 95 ? -7.255 -12.929 -5.474 1.00 96.00 95 MET A CA 1
ATOM 732 C C . MET A 1 95 ? -7.242 -11.715 -4.525 1.00 96.00 95 MET A C 1
ATOM 734 O O . MET A 1 95 ? -6.396 -11.628 -3.634 1.00 96.00 95 MET A O 1
ATOM 738 N N . ALA A 1 96 ? -8.104 -10.714 -4.745 1.00 97.75 96 ALA A N 1
ATOM 739 C CA . ALA A 1 96 ? -8.142 -9.521 -3.908 1.00 97.75 96 ALA A CA 1
ATOM 740 C C . ALA A 1 96 ? -8.666 -9.862 -2.504 1.00 97.75 96 ALA A C 1
ATOM 742 O O . ALA A 1 96 ? -9.733 -10.454 -2.351 1.00 97.75 96 ALA A O 1
ATOM 743 N N . VAL A 1 97 ? -7.929 -9.450 -1.471 1.00 98.06 97 VAL A N 1
ATOM 744 C CA . VAL A 1 97 ? -8.236 -9.759 -0.060 1.00 98.06 97 VAL A CA 1
ATOM 745 C C . VAL A 1 97 ? -8.693 -8.538 0.739 1.00 98.06 97 VAL A C 1
ATOM 747 O O . VAL A 1 97 ? -9.274 -8.670 1.816 1.00 98.06 97 VAL A O 1
ATOM 750 N N . ALA A 1 98 ? -8.466 -7.333 0.217 1.00 97.94 98 ALA A N 1
ATOM 751 C CA . ALA A 1 98 ? -8.969 -6.094 0.792 1.00 97.94 98 ALA A CA 1
ATOM 752 C C . ALA A 1 98 ? -9.367 -5.103 -0.300 1.00 97.94 98 ALA A C 1
ATOM 754 O O . ALA A 1 98 ? -8.856 -5.137 -1.417 1.00 97.94 98 ALA A O 1
ATOM 755 N N . THR A 1 99 ? -10.278 -4.197 0.045 1.00 98.00 99 THR A N 1
ATOM 756 C CA . THR A 1 99 ? -10.743 -3.119 -0.827 1.00 98.00 99 THR A CA 1
ATOM 757 C C . THR A 1 99 ? -10.733 -1.800 -0.069 1.00 98.00 99 THR A C 1
ATOM 759 O O . THR A 1 99 ? -10.796 -1.760 1.163 1.00 98.00 99 THR A O 1
ATOM 762 N N . VAL A 1 100 ? -10.658 -0.705 -0.818 1.00 97.38 100 VAL A N 1
ATOM 763 C CA . VAL A 1 100 ? -10.792 0.658 -0.303 1.00 97.38 100 VAL A CA 1
ATOM 764 C C . VAL A 1 100 ? -12.067 1.242 -0.886 1.00 97.38 100 VAL A C 1
ATOM 766 O O . VAL A 1 100 ? -12.312 1.093 -2.075 1.00 97.38 100 VAL A O 1
ATOM 769 N N . THR A 1 101 ? -12.872 1.913 -0.062 1.00 95.56 101 THR A N 1
ATOM 770 C CA . THR A 1 101 ? -14.073 2.646 -0.508 1.00 95.56 101 THR A CA 1
ATOM 771 C C . THR A 1 101 ? -13.883 4.163 -0.477 1.00 95.56 101 THR A C 1
ATOM 773 O O . THR A 1 101 ? -14.707 4.895 -1.012 1.00 95.56 101 THR A O 1
ATOM 776 N N . GLY A 1 102 ? -12.813 4.645 0.157 1.00 94.56 102 GLY A N 1
ATOM 777 C CA . GLY A 1 102 ? -12.473 6.060 0.263 1.00 94.56 102 GLY A CA 1
ATOM 778 C C . GLY A 1 102 ? -11.272 6.292 1.179 1.00 94.56 102 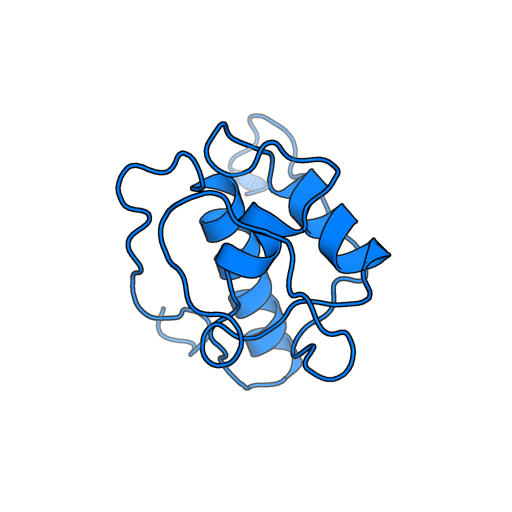GLY A C 1
ATOM 779 O O . GLY A 1 102 ? -10.809 5.376 1.857 1.00 94.56 102 GLY A O 1
ATOM 780 N N . TYR A 1 103 ? -10.772 7.525 1.201 1.00 96.06 103 TYR A N 1
ATOM 781 C CA . TYR A 1 103 ? -9.716 7.970 2.109 1.00 96.06 103 TYR A CA 1
ATOM 782 C C . TYR A 1 103 ? -9.985 9.406 2.571 1.00 96.06 103 TYR A C 1
ATOM 784 O O . TYR A 1 103 ? -10.658 10.173 1.884 1.00 96.06 103 TYR A O 1
ATOM 792 N N . ALA A 1 104 ? -9.421 9.778 3.718 1.00 95.19 104 ALA A N 1
ATOM 793 C CA . ALA A 1 104 ? -9.449 11.140 4.240 1.00 95.19 104 ALA A CA 1
ATOM 794 C C . ALA A 1 104 ? -8.020 11.650 4.449 1.00 95.19 104 ALA A C 1
ATOM 796 O O . ALA A 1 104 ? -7.106 10.870 4.719 1.00 95.19 104 ALA A O 1
ATOM 797 N N . LYS A 1 105 ? -7.830 12.965 4.314 1.00 95.06 105 LYS A N 1
ATOM 798 C CA . LYS A 1 105 ? -6.583 13.644 4.675 1.00 95.06 105 LYS A CA 1
ATOM 799 C C . LYS A 1 105 ? -6.800 14.377 5.991 1.00 95.06 105 LYS A C 1
ATOM 801 O O . LYS A 1 105 ? -7.767 15.122 6.120 1.00 95.06 105 LYS A O 1
ATOM 806 N N . ILE A 1 106 ? -5.895 14.166 6.935 1.00 95.44 106 ILE A N 1
ATOM 807 C CA . ILE A 1 106 ? -5.859 14.925 8.186 1.00 95.44 106 ILE A CA 1
ATOM 808 C C . ILE A 1 106 ? -5.282 16.311 7.878 1.00 95.44 106 ILE A C 1
ATOM 810 O O . ILE A 1 106 ? -4.435 16.451 6.991 1.00 95.44 106 ILE A O 1
ATOM 814 N N . ALA A 1 107 ? -5.789 17.344 8.554 1.00 93.81 107 ALA A N 1
ATOM 815 C CA . ALA A 1 107 ? -5.359 18.719 8.331 1.00 93.81 107 ALA A CA 1
ATOM 816 C C . ALA A 1 107 ? -3.853 18.877 8.607 1.00 93.81 107 ALA A C 1
ATOM 818 O O . ALA A 1 107 ? -3.343 18.420 9.629 1.00 93.81 107 ALA A O 1
ATOM 819 N N . SER A 1 108 ? -3.146 19.535 7.686 1.00 94.94 108 SER A N 1
ATOM 820 C CA . SER A 1 108 ? -1.699 19.734 7.795 1.00 94.94 108 SER A CA 1
ATOM 821 C C . SER A 1 108 ? -1.347 20.551 9.039 1.00 94.94 108 SER A C 1
ATOM 823 O O . SER A 1 108 ? -1.953 21.592 9.281 1.00 94.94 108 SER A O 1
ATOM 825 N N . GLY A 1 109 ? -0.344 20.097 9.794 1.00 95.19 109 GLY A N 1
ATOM 826 C CA . GLY A 1 109 ? 0.158 20.793 10.985 1.00 95.19 109 GLY A CA 1
ATOM 827 C C . GLY A 1 109 ? -0.757 20.726 12.213 1.00 95.19 109 GLY A C 1
ATOM 828 O O . GLY A 1 109 ? -0.532 21.473 13.159 1.00 95.19 109 GLY A O 1
ATOM 829 N N . ASN A 1 110 ? -1.783 19.867 12.213 1.00 94.81 110 ASN A N 1
ATOM 830 C CA . ASN A 1 110 ? -2.697 19.711 13.344 1.00 94.81 110 ASN A CA 1
ATOM 831 C C . ASN A 1 110 ? -2.493 18.357 14.040 1.00 94.81 110 ASN A C 1
ATOM 833 O O . ASN A 1 110 ? -3.098 17.360 13.653 1.00 94.81 110 ASN A O 1
ATOM 837 N N . GLU A 1 111 ? -1.652 18.337 15.075 1.00 95.38 111 GLU A N 1
ATOM 838 C CA . GLU A 1 111 ? -1.357 17.127 15.856 1.00 95.38 111 GLU A CA 1
ATOM 839 C C . GLU A 1 111 ? -2.569 16.601 16.629 1.00 95.38 111 GLU A C 1
ATOM 841 O O . GLU A 1 111 ? -2.719 15.397 16.771 1.00 95.38 111 GLU A O 1
ATOM 846 N N . SER A 1 112 ? -3.478 17.472 17.074 1.00 94.94 112 SER A N 1
ATOM 847 C CA . SER A 1 112 ? -4.695 17.045 17.778 1.00 94.94 112 SER A CA 1
ATOM 848 C C . SER A 1 112 ? -5.684 16.308 16.870 1.00 94.94 112 SER A C 1
ATOM 850 O O . SER A 1 112 ? -6.555 15.593 17.362 1.00 94.94 112 SER A O 1
ATOM 852 N N . ALA A 1 113 ? -5.596 16.519 15.554 1.00 91.69 113 ALA A N 1
ATOM 853 C CA . ALA A 1 113 ? -6.410 15.820 14.566 1.00 91.69 113 ALA A CA 1
ATOM 854 C C . ALA A 1 113 ? -5.773 14.504 14.077 1.00 91.69 113 ALA A C 1
ATOM 856 O O . ALA A 1 113 ? -6.447 13.762 13.356 1.00 91.69 113 ALA A O 1
ATOM 857 N N . LEU A 1 114 ? -4.501 14.247 14.419 1.00 86.50 114 LEU A N 1
ATOM 858 C CA . LEU A 1 114 ? -3.723 13.064 14.033 1.00 86.50 114 LEU A CA 1
ATOM 859 C C . LEU A 1 114 ? -3.882 11.921 15.046 1.00 86.50 114 LEU A C 1
ATOM 861 O O . LEU A 1 114 ? -4.076 10.774 14.579 1.00 86.50 114 LEU A O 1
#

Radius of gyration: 13.58 Å; Cα contacts (8 Å, |Δi|>4): 210; chains: 1; bounding box: 31×35×36 Å